Protein AF-A0A352FTB5-F1 (afdb_monomer)

Solvent-accessible surface area (backbone atoms only — not comparable to full-atom values): 7377 Å² total; per-residue (Å²): 137,82,86,76,95,73,59,54,73,41,79,50,62,45,70,33,33,62,43,56,46,93,63,40,59,24,61,83,80,60,52,62,44,50,75,54,38,61,35,70,81,23,44,47,80,43,77,34,87,93,50,75,93,43,28,28,51,45,50,38,78,69,42,44,58,47,78,57,59,36,22,26,54,38,84,95,69,41,82,46,94,20,29,91,70,63,20,41,46,78,42,48,36,68,57,55,25,64,76,70,75,45,86,81,63,52,59,46,71,78,76,75,69,81,82,77,82,90,82,88,132

Foldseek 3Di:
DDDDPQQDFAAFQAFKFKFFAPLFFCVLVDAPLQVQRSHHPQKDWDQDPVDPPTTGIGGDNLGTRQPCQQALADPPRDGHPHDPSRRIDMDGPVVVCVVVVHDHDGGHDDDPDPPDDPPDD

pLDDT: mean 80.93, std 16.15, range [36.84, 97.25]

Structure (mmCIF, N/CA/C/O backbone):
data_AF-A0A352FTB5-F1
#
_entry.id   AF-A0A352FTB5-F1
#
loop_
_atom_site.group_PDB
_atom_site.id
_atom_site.type_symbol
_atom_site.label_atom_id
_atom_site.label_alt_id
_atom_site.label_comp_id
_atom_site.label_asym_id
_atom_site.label_entity_id
_atom_site.label_seq_id
_atom_site.pdbx_PDB_ins_code
_atom_site.Cartn_x
_atom_site.Cartn_y
_atom_site.Cartn_z
_atom_site.occupancy
_atom_site.B_iso_or_equiv
_atom_site.auth_seq_id
_atom_site.auth_comp_id
_atom_site.auth_asym_id
_atom_site.auth_atom_id
_atom_site.pdbx_PDB_model_num
ATOM 1 N N . MET A 1 1 ? 10.870 -21.219 24.378 1.00 37.47 1 MET A N 1
ATOM 2 C CA . MET A 1 1 ? 10.797 -20.099 23.421 1.00 37.47 1 MET A CA 1
ATOM 3 C C . MET A 1 1 ? 9.344 -19.662 23.410 1.00 37.47 1 MET A C 1
ATOM 5 O O . MET A 1 1 ? 8.507 -20.393 22.904 1.00 37.47 1 MET A O 1
ATOM 9 N N . SER A 1 2 ? 9.024 -18.623 24.173 1.00 36.84 2 SER A N 1
ATOM 10 C CA . SER A 1 2 ? 7.653 -18.277 24.556 1.00 36.84 2 SER A CA 1
ATOM 11 C C . SER A 1 2 ? 6.951 -17.463 23.469 1.00 36.84 2 SER A C 1
ATOM 13 O O . SER A 1 2 ? 7.536 -16.504 22.989 1.00 36.84 2 SER A O 1
ATOM 15 N N . VAL A 1 3 ? 5.712 -17.867 23.159 1.00 43.94 3 VAL A N 1
ATOM 16 C CA . VAL A 1 3 ? 4.568 -17.108 22.610 1.00 43.94 3 VAL A CA 1
ATOM 17 C C . VAL A 1 3 ? 4.879 -16.047 21.552 1.00 43.94 3 VAL A C 1
ATOM 19 O O . VAL A 1 3 ? 5.383 -14.968 21.850 1.00 43.94 3 VAL A O 1
ATOM 22 N N . GLY A 1 4 ? 4.426 -16.333 20.331 1.00 39.00 4 GLY A N 1
ATOM 23 C CA . GLY A 1 4 ? 4.454 -15.412 19.205 1.00 39.00 4 GLY A CA 1
ATOM 24 C C . GLY A 1 4 ? 3.315 -15.598 18.202 1.00 39.00 4 GLY A C 1
ATOM 25 O O . GLY A 1 4 ? 3.499 -15.209 17.060 1.00 39.00 4 GLY A O 1
ATOM 26 N N . ASP A 1 5 ? 2.136 -16.094 18.597 1.00 46.44 5 ASP A N 1
ATOM 27 C CA . ASP A 1 5 ? 0.873 -15.977 17.825 1.00 46.44 5 ASP A CA 1
ATOM 28 C C . ASP A 1 5 ? 0.382 -14.503 17.710 1.00 46.44 5 ASP A C 1
ATOM 30 O O . ASP A 1 5 ? -0.809 -14.204 17.677 1.00 46.44 5 ASP A O 1
ATOM 34 N N . GLY A 1 6 ? 1.302 -13.534 17.755 1.00 49.81 6 GLY A N 1
ATOM 35 C CA . GLY A 1 6 ? 1.069 -12.135 18.119 1.00 49.81 6 GLY A CA 1
ATOM 36 C C . GLY A 1 6 ? 1.176 -11.142 16.966 1.00 49.81 6 GLY A C 1
ATOM 37 O O . GLY A 1 6 ? 1.589 -10.006 17.202 1.00 49.81 6 GLY A O 1
ATOM 38 N N . LYS A 1 7 ? 0.843 -11.533 15.732 1.00 62.50 7 LYS A N 1
ATOM 39 C CA . LYS A 1 7 ? 0.739 -10.574 14.624 1.00 62.50 7 LYS A CA 1
ATOM 40 C C . LYS A 1 7 ? -0.660 -9.947 14.646 1.00 62.50 7 LYS A C 1
ATOM 42 O O . LYS A 1 7 ? -1.667 -10.633 14.816 1.00 62.50 7 LYS A O 1
ATOM 47 N N . ALA A 1 8 ? -0.730 -8.616 14.608 1.00 72.56 8 ALA A N 1
ATOM 48 C CA . ALA A 1 8 ? -1.997 -7.907 14.747 1.00 72.56 8 ALA A CA 1
ATOM 49 C C . ALA A 1 8 ? -2.918 -8.232 13.561 1.00 72.56 8 ALA A C 1
ATOM 51 O O . ALA A 1 8 ? -2.463 -8.449 12.442 1.00 72.56 8 ALA A O 1
ATOM 52 N N . THR A 1 9 ? -4.227 -8.244 13.803 1.00 80.38 9 THR A N 1
ATOM 53 C CA . THR A 1 9 ? -5.242 -8.432 12.762 1.00 80.38 9 THR A CA 1
ATOM 54 C C . THR A 1 9 ? -6.024 -7.143 12.551 1.00 80.38 9 THR A C 1
ATOM 56 O O . THR A 1 9 ? -6.240 -6.352 13.481 1.00 80.38 9 THR A O 1
ATOM 59 N N . ARG A 1 10 ? -6.454 -6.903 11.311 1.00 84.69 10 ARG A N 1
ATOM 60 C CA . ARG A 1 10 ? -7.305 -5.758 10.978 1.00 84.69 10 ARG A CA 1
ATOM 61 C C . ARG A 1 10 ? -8.657 -5.932 11.663 1.00 84.69 10 ARG A C 1
ATOM 63 O O . ARG A 1 10 ? -9.365 -6.886 11.403 1.00 84.69 10 ARG A O 1
ATOM 70 N N . LYS A 1 11 ? -9.021 -5.010 12.557 1.00 84.69 11 LYS A N 1
ATOM 71 C CA . LYS A 1 11 ? -10.295 -5.068 13.307 1.00 84.69 11 LYS A CA 1
ATOM 72 C C . LYS A 1 11 ? -11.422 -4.261 12.663 1.00 84.69 11 LYS A C 1
ATOM 74 O O . LYS A 1 11 ? -12.583 -4.494 12.970 1.00 84.69 11 LYS A O 1
ATOM 79 N N . LYS A 1 12 ? -11.069 -3.266 11.848 1.00 88.12 12 LYS A N 1
ATOM 80 C CA . LYS A 1 12 ? -11.990 -2.342 11.179 1.00 88.12 12 LYS A CA 1
ATOM 81 C C . LYS A 1 12 ? -11.359 -1.803 9.899 1.00 88.12 12 LYS A C 1
ATOM 83 O O . LYS A 1 12 ? -10.129 -1.824 9.783 1.00 88.12 12 LYS A O 1
ATOM 88 N N . ARG A 1 13 ? -12.173 -1.224 9.015 1.00 89.44 13 ARG A N 1
ATOM 89 C CA . ARG A 1 13 ? -11.688 -0.453 7.865 1.00 89.44 13 ARG A CA 1
ATOM 90 C C . ARG A 1 13 ? -10.801 0.715 8.324 1.00 89.44 13 ARG A C 1
ATOM 92 O O . ARG A 1 13 ? -11.244 1.528 9.146 1.00 89.44 13 ARG A O 1
ATOM 99 N N . PRO A 1 14 ? -9.536 0.794 7.866 1.00 93.00 14 PRO A N 1
ATOM 100 C CA . PRO A 1 14 ? -8.681 1.937 8.153 1.00 93.00 14 PRO A CA 1
ATOM 101 C C . PRO A 1 14 ? -9.156 3.163 7.361 1.00 93.00 14 PRO A C 1
ATOM 103 O O . PRO A 1 14 ? -9.953 3.051 6.437 1.00 93.00 14 PRO A O 1
ATOM 106 N N . ARG A 1 15 ? -8.687 4.352 7.754 1.00 94.31 15 ARG A N 1
ATOM 107 C CA . ARG A 1 15 ? -8.927 5.594 6.993 1.00 94.31 15 ARG A CA 1
ATOM 108 C C . ARG A 1 15 ? -7.871 5.835 5.918 1.00 94.31 15 ARG A C 1
ATOM 110 O O . ARG A 1 15 ? -8.131 6.565 4.972 1.00 94.31 15 ARG A O 1
ATOM 117 N N . ILE A 1 16 ? -6.686 5.261 6.115 1.00 95.69 16 ILE A N 1
ATOM 118 C CA . ILE A 1 16 ? -5.535 5.381 5.228 1.00 95.69 16 ILE A CA 1
ATOM 119 C C . ILE A 1 16 ? -4.958 3.994 4.950 1.00 95.69 16 ILE A C 1
ATOM 121 O O . ILE A 1 16 ? -4.943 3.136 5.837 1.00 95.69 16 ILE A O 1
ATOM 125 N N . LEU A 1 17 ? -4.466 3.789 3.735 1.00 95.44 17 LEU A N 1
ATOM 126 C CA . LEU A 1 17 ? -3.810 2.569 3.281 1.00 95.44 17 LEU A CA 1
ATOM 127 C C . LEU A 1 17 ? -2.398 2.879 2.817 1.00 95.44 17 LEU A C 1
ATOM 129 O O . LEU A 1 17 ? -2.148 3.940 2.255 1.00 95.44 17 LEU A O 1
ATOM 133 N N . ALA A 1 18 ? -1.497 1.932 3.059 1.00 95.38 18 ALA A N 1
ATOM 134 C CA . ALA A 1 18 ? -0.190 1.950 2.429 1.00 95.38 18 ALA A CA 1
ATOM 135 C C . ALA A 1 18 ? -0.332 1.429 0.995 1.00 95.38 18 ALA A C 1
ATOM 137 O O . ALA A 1 18 ? -0.940 0.378 0.791 1.00 95.38 18 ALA A O 1
ATOM 138 N N . ILE A 1 19 ? 0.237 2.148 0.036 1.00 95.19 19 ILE A N 1
ATOM 139 C CA . ILE A 1 19 ? 0.408 1.708 -1.346 1.00 95.19 19 ILE A CA 1
ATOM 140 C C . ILE A 1 19 ? 1.889 1.687 -1.684 1.00 95.19 19 ILE A C 1
ATOM 142 O O . ILE A 1 19 ? 2.666 2.491 -1.166 1.00 95.19 19 ILE A O 1
ATOM 146 N N . THR A 1 20 ? 2.270 0.777 -2.567 1.00 94.19 20 THR A N 1
ATOM 147 C CA . THR A 1 20 ? 3.605 0.786 -3.152 1.00 94.19 20 THR A CA 1
ATOM 148 C C . THR A 1 20 ? 3.580 1.555 -4.464 1.00 94.19 20 THR A C 1
ATOM 150 O O . THR A 1 20 ? 2.694 1.337 -5.287 1.00 94.19 20 THR A O 1
ATOM 153 N N . THR A 1 21 ? 4.559 2.432 -4.661 1.00 92.62 21 THR A N 1
ATOM 154 C CA . THR A 1 21 ? 4.739 3.194 -5.898 1.00 92.62 21 THR A CA 1
ATOM 155 C C . THR A 1 21 ? 5.718 2.502 -6.848 1.00 92.62 21 THR A C 1
ATOM 157 O O . THR A 1 21 ? 6.429 1.562 -6.478 1.00 92.62 21 THR A O 1
ATOM 160 N N . ASP A 1 22 ? 5.823 3.027 -8.068 1.00 88.56 22 ASP A N 1
ATOM 161 C CA . ASP A 1 22 ? 6.751 2.537 -9.097 1.00 88.56 22 ASP A CA 1
ATOM 162 C C . ASP A 1 22 ? 8.235 2.692 -8.712 1.00 88.56 22 ASP A C 1
ATOM 164 O O . ASP A 1 22 ? 9.118 2.133 -9.356 1.00 88.56 22 ASP A O 1
ATOM 168 N N . CYS A 1 23 ? 8.536 3.417 -7.629 1.00 89.12 23 CYS A N 1
ATOM 169 C CA . CYS A 1 23 ? 9.889 3.543 -7.088 1.00 89.12 23 CYS A CA 1
ATOM 170 C C . CYS A 1 23 ? 10.363 2.279 -6.345 1.00 89.12 23 CYS A C 1
ATOM 172 O O . CYS A 1 23 ? 11.515 2.213 -5.907 1.00 89.12 23 CYS A O 1
ATOM 174 N N . CYS A 1 24 ? 9.494 1.286 -6.132 1.00 90.81 24 CYS A N 1
ATOM 175 C CA . CYS A 1 24 ? 9.845 0.094 -5.373 1.00 90.81 24 CYS A CA 1
ATOM 176 C C . CYS A 1 24 ? 10.684 -0.880 -6.199 1.00 90.81 24 CYS A C 1
ATOM 178 O O . CYS A 1 24 ? 10.231 -1.441 -7.188 1.00 90.81 24 CYS A O 1
ATOM 180 N N . THR A 1 25 ? 11.890 -1.157 -5.711 1.00 88.06 25 THR A N 1
ATOM 181 C CA . THR A 1 25 ? 12.843 -2.094 -6.327 1.00 88.06 25 THR A CA 1
ATOM 182 C C . THR A 1 25 ? 12.900 -3.447 -5.609 1.00 88.06 25 THR A C 1
ATOM 184 O O . THR A 1 25 ? 13.858 -4.208 -5.758 1.00 88.06 25 THR A O 1
ATO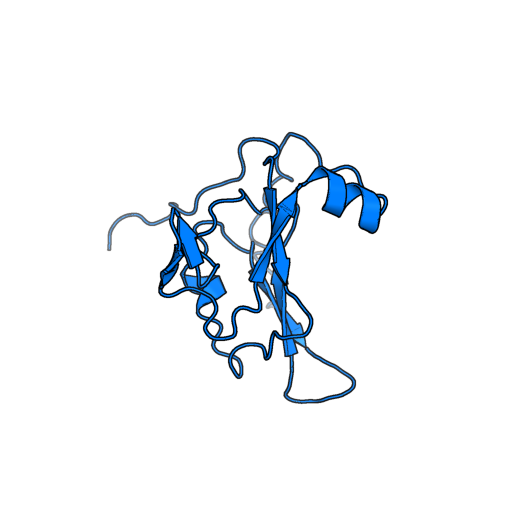M 187 N N . GLY A 1 26 ? 11.927 -3.723 -4.731 1.00 87.44 26 GLY A N 1
ATOM 188 C CA . GLY A 1 26 ? 11.846 -4.983 -3.987 1.00 87.44 26 GLY A CA 1
ATOM 189 C C . GLY A 1 26 ? 13.006 -5.233 -3.016 1.00 87.44 26 GLY A C 1
ATOM 190 O O . GLY A 1 26 ? 13.206 -6.372 -2.602 1.00 87.44 26 GLY A O 1
ATOM 191 N N . CYS A 1 27 ? 13.799 -4.203 -2.680 1.00 84.31 27 CYS A N 1
ATOM 192 C CA . CYS A 1 27 ? 14.996 -4.297 -1.831 1.00 84.31 27 CYS A CA 1
ATOM 193 C C . CYS A 1 27 ? 15.929 -5.465 -2.217 1.00 84.31 27 CYS A C 1
ATOM 195 O O . CYS A 1 27 ? 16.479 -6.135 -1.343 1.00 84.31 27 CYS A O 1
ATOM 197 N N . ALA A 1 28 ? 16.069 -5.737 -3.522 1.00 73.75 28 ALA A N 1
ATOM 198 C CA . ALA A 1 28 ? 16.855 -6.855 -4.055 1.00 73.75 28 ALA A CA 1
ATOM 199 C C . ALA A 1 28 ? 16.469 -8.240 -3.481 1.00 73.75 28 ALA A C 1
ATOM 201 O O . ALA A 1 28 ? 17.320 -9.114 -3.329 1.00 73.75 28 ALA A O 1
ATOM 202 N N . GLY A 1 29 ? 15.191 -8.439 -3.141 1.00 73.69 29 GLY A N 1
ATOM 203 C CA . GLY A 1 29 ? 14.676 -9.703 -2.607 1.00 73.69 29 GLY A CA 1
ATOM 204 C C . GLY A 1 29 ? 14.772 -9.849 -1.085 1.00 73.69 29 GLY A C 1
ATOM 205 O O . GLY A 1 29 ? 14.382 -10.888 -0.563 1.00 73.69 29 GLY A O 1
ATOM 206 N N . SER A 1 30 ? 15.232 -8.820 -0.359 1.00 79.31 30 SER A N 1
ATOM 207 C CA . SER A 1 30 ? 15.221 -8.783 1.114 1.00 79.31 30 SER A CA 1
ATOM 208 C C . SER A 1 30 ? 14.402 -7.589 1.632 1.00 79.31 30 SER A C 1
ATOM 210 O O . SER A 1 30 ? 14.950 -6.551 2.023 1.00 79.31 30 SER A O 1
ATOM 212 N N . PRO A 1 31 ? 13.062 -7.663 1.564 1.00 84.31 31 PRO A N 1
ATOM 213 C CA . PRO A 1 31 ? 12.197 -6.535 1.885 1.00 84.31 31 PRO A CA 1
ATOM 214 C C . PRO A 1 31 ? 12.028 -6.318 3.392 1.00 84.31 31 PRO A C 1
ATOM 216 O O . PRO A 1 31 ? 11.221 -6.968 4.051 1.00 84.31 31 PRO A O 1
ATOM 219 N N . ALA A 1 32 ? 12.712 -5.304 3.924 1.00 84.31 32 ALA A N 1
ATOM 220 C CA . ALA A 1 32 ? 12.584 -4.890 5.325 1.00 84.31 32 ALA A CA 1
ATOM 221 C C . ALA A 1 32 ? 11.141 -4.514 5.727 1.00 84.31 32 ALA A C 1
ATOM 223 O O . ALA A 1 32 ? 10.726 -4.714 6.865 1.00 84.31 32 ALA A O 1
ATOM 224 N N . CYS A 1 33 ? 10.341 -4.006 4.785 1.00 88.56 33 CYS A N 1
ATOM 225 C CA . CYS A 1 33 ? 8.950 -3.639 5.035 1.00 88.56 33 CYS A CA 1
ATOM 226 C C . CYS A 1 33 ? 8.060 -4.836 5.421 1.00 88.56 33 CYS A C 1
ATOM 228 O O . CYS A 1 33 ? 7.137 -4.645 6.213 1.00 88.56 33 CYS A O 1
ATOM 230 N N . ILE A 1 34 ? 8.357 -6.055 4.94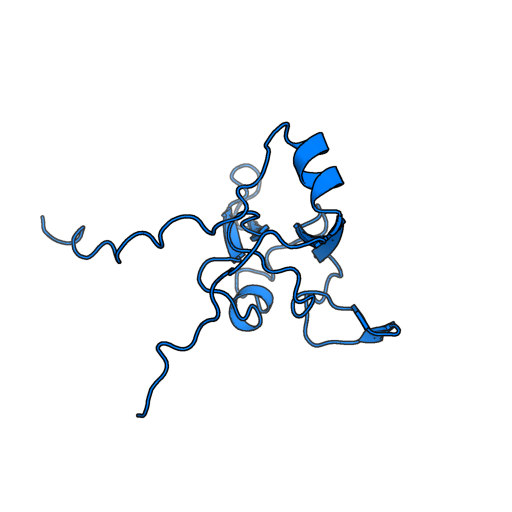5 1.00 89.75 34 ILE A N 1
ATOM 231 C CA . ILE A 1 34 ? 7.628 -7.274 5.341 1.00 89.75 34 ILE A CA 1
ATOM 232 C C . ILE A 1 34 ? 7.864 -7.581 6.826 1.00 89.75 34 ILE A C 1
ATOM 234 O O . ILE A 1 34 ? 6.911 -7.863 7.557 1.00 89.75 34 ILE A O 1
ATOM 238 N N . GLU A 1 35 ? 9.112 -7.447 7.277 1.00 85.31 35 GLU A N 1
ATOM 239 C CA . GLU A 1 35 ? 9.521 -7.700 8.664 1.00 85.31 35 GLU A CA 1
ATOM 240 C C . GLU A 1 35 ? 8.971 -6.642 9.629 1.00 85.31 35 GLU A C 1
ATOM 242 O O . GLU A 1 35 ? 8.531 -6.957 10.735 1.00 85.31 35 GLU A O 1
ATOM 247 N N . TYR A 1 36 ? 8.940 -5.376 9.205 1.00 84.75 36 TYR A N 1
ATOM 248 C CA . TYR A 1 36 ? 8.422 -4.286 10.035 1.00 84.75 36 TYR A CA 1
ATOM 249 C C . TYR A 1 36 ? 6.898 -4.190 10.059 1.00 84.75 36 TYR A C 1
ATOM 251 O O . TYR A 1 36 ? 6.338 -3.539 10.952 1.00 84.75 36 TYR A O 1
ATOM 259 N N . CYS A 1 37 ? 6.205 -4.814 9.104 1.00 89.94 37 CYS A N 1
ATOM 260 C CA . CYS A 1 37 ? 4.753 -4.793 9.084 1.00 89.94 37 CYS A CA 1
ATOM 261 C C . CYS A 1 37 ? 4.194 -5.618 10.259 1.00 89.94 37 CYS A C 1
ATOM 263 O O . CYS A 1 37 ? 4.400 -6.833 10.322 1.00 89.94 37 CYS A O 1
ATOM 265 N N . PRO A 1 38 ? 3.419 -5.007 11.177 1.00 90.00 38 PRO A N 1
ATOM 266 C CA . PRO A 1 38 ? 2.865 -5.709 12.333 1.00 90.00 38 PRO A CA 1
ATOM 267 C C . PRO A 1 38 ? 1.707 -6.652 11.971 1.00 90.00 38 PRO A C 1
ATOM 269 O O . PRO A 1 38 ? 1.138 -7.260 12.876 1.00 90.00 38 PRO A O 1
ATOM 272 N N . ILE A 1 39 ? 1.334 -6.741 10.687 1.00 90.50 39 ILE A N 1
ATOM 273 C CA . ILE A 1 39 ? 0.265 -7.592 10.154 1.00 90.50 39 ILE A CA 1
ATOM 274 C C . ILE A 1 39 ? 0.879 -8.721 9.325 1.00 90.50 39 ILE A C 1
ATOM 276 O O . ILE A 1 39 ? 1.813 -8.515 8.546 1.00 90.50 39 ILE A O 1
ATOM 280 N N . GLU A 1 40 ? 0.378 -9.937 9.502 1.00 88.50 40 GLU A N 1
ATOM 281 C CA . GLU A 1 40 ? 0.815 -11.099 8.729 1.00 88.50 40 GLU A CA 1
ATOM 282 C C . GLU A 1 40 ? 0.347 -11.020 7.288 1.00 88.50 40 GLU A C 1
ATOM 284 O O . GLU A 1 40 ? -0.751 -10.535 7.043 1.00 88.50 40 GLU A O 1
ATOM 289 N N . ALA A 1 41 ? 1.194 -11.445 6.348 1.00 88.31 41 ALA A N 1
ATOM 290 C CA . ALA A 1 41 ? 0.907 -11.469 4.910 1.00 88.31 41 ALA A CA 1
ATOM 291 C C . ALA A 1 41 ? 0.431 -10.137 4.283 1.00 88.31 41 ALA A C 1
ATOM 293 O O . ALA A 1 41 ? 0.117 -10.090 3.102 1.00 88.31 41 ALA A O 1
ATOM 294 N N . CYS A 1 42 ? 0.426 -9.029 5.031 1.00 91.69 42 CYS A N 1
ATOM 295 C CA . CYS A 1 42 ? -0.003 -7.722 4.534 1.00 91.69 42 CYS A CA 1
ATOM 296 C C . CYS A 1 42 ? 0.919 -7.171 3.442 1.00 91.69 42 CYS A C 1
ATOM 298 O O . CYS A 1 42 ? 0.526 -6.263 2.719 1.00 91.69 42 CYS A O 1
ATOM 300 N N . MET A 1 43 ? 2.145 -7.675 3.340 1.00 91.06 43 MET A N 1
ATOM 301 C CA . MET A 1 43 ? 3.091 -7.304 2.301 1.00 91.06 43 MET A CA 1
ATOM 302 C C . MET A 1 43 ? 3.687 -8.561 1.695 1.00 91.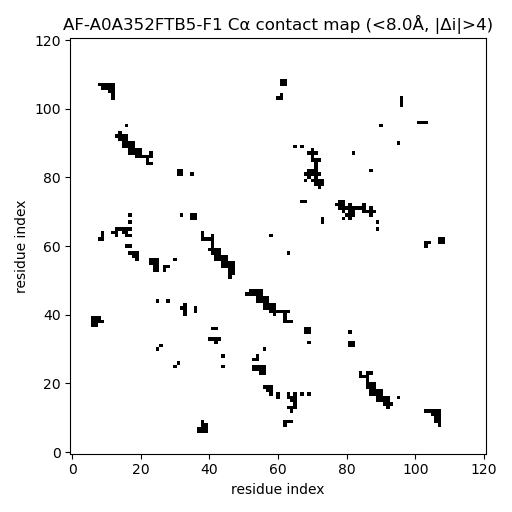06 43 MET A C 1
ATOM 304 O O . MET A 1 43 ? 4.057 -9.480 2.428 1.00 91.06 43 MET A O 1
ATOM 308 N N . PHE A 1 44 ? 3.790 -8.585 0.373 1.00 91.31 44 PHE A N 1
ATOM 309 C CA . PHE A 1 44 ? 4.281 -9.737 -0.371 1.00 91.31 44 PHE A CA 1
ATOM 310 C C . PHE A 1 44 ? 5.090 -9.283 -1.583 1.00 91.31 44 PHE A C 1
ATOM 312 O O . PHE A 1 44 ? 4.895 -8.190 -2.111 1.00 91.31 44 PHE A O 1
ATOM 319 N N . TRP A 1 45 ? 6.047 -10.110 -1.992 1.00 90.81 45 TRP A N 1
ATOM 320 C CA . TRP A 1 45 ? 6.866 -9.840 -3.166 1.00 90.81 45 TRP A CA 1
ATOM 321 C C . TRP A 1 45 ? 6.145 -10.298 -4.431 1.00 90.81 45 TRP A C 1
ATOM 323 O O . TRP A 1 45 ? 5.613 -11.407 -4.476 1.00 90.81 45 TRP A O 1
ATOM 333 N N . VAL A 1 46 ? 6.161 -9.445 -5.450 1.00 91.00 46 VAL A N 1
ATOM 334 C CA . VAL A 1 46 ? 5.598 -9.707 -6.771 1.00 91.00 46 VAL A CA 1
ATOM 335 C C . VAL A 1 46 ? 6.726 -9.621 -7.803 1.00 91.00 46 VAL A C 1
ATOM 337 O O . VAL A 1 46 ? 7.351 -8.558 -7.913 1.00 91.00 46 VAL A O 1
ATOM 340 N N . PRO A 1 47 ? 7.016 -10.716 -8.536 1.00 89.00 47 PRO A N 1
ATOM 341 C CA . PRO A 1 47 ? 8.008 -10.708 -9.607 1.00 89.00 47 PRO A CA 1
ATOM 342 C C . PRO A 1 47 ? 7.606 -9.744 -10.722 1.00 89.00 47 PRO A C 1
ATOM 344 O O . PRO A 1 47 ? 6.427 -9.634 -11.058 1.00 89.00 47 PRO A O 1
ATOM 347 N N . ASP A 1 48 ? 8.595 -9.086 -11.320 1.00 87.62 48 ASP A N 1
ATOM 348 C CA . ASP A 1 48 ? 8.436 -8.446 -12.624 1.00 87.62 48 ASP A CA 1
ATOM 349 C C . ASP A 1 48 ? 8.814 -9.474 -13.703 1.00 87.62 48 ASP A C 1
ATOM 351 O O . ASP A 1 48 ? 9.988 -9.819 -13.868 1.00 87.62 48 ASP A O 1
ATOM 355 N N . GLU A 1 49 ? 7.806 -10.021 -14.389 1.00 88.44 49 GLU A N 1
ATOM 356 C CA . GLU A 1 49 ? 8.001 -11.050 -15.419 1.00 88.44 49 GLU A CA 1
ATOM 357 C C . GLU A 1 49 ? 8.708 -10.506 -16.669 1.00 88.44 49 GLU A C 1
ATOM 359 O O . GLU A 1 49 ? 9.417 -11.256 -17.344 1.00 88.44 49 GLU A O 1
ATOM 364 N N . ASP A 1 50 ? 8.565 -9.209 -16.952 1.00 88.00 50 ASP A N 1
ATOM 365 C CA . ASP A 1 50 ? 9.200 -8.552 -18.096 1.00 88.00 50 ASP A CA 1
ATOM 366 C C . ASP A 1 50 ? 10.678 -8.227 -17.810 1.00 88.00 50 ASP A C 1
ATOM 368 O O . ASP A 1 50 ? 11.502 -8.185 -18.732 1.00 88.00 50 ASP A O 1
ATOM 372 N N . HIS A 1 51 ? 11.042 -8.050 -16.533 1.00 84.25 51 HIS A N 1
ATOM 373 C CA . H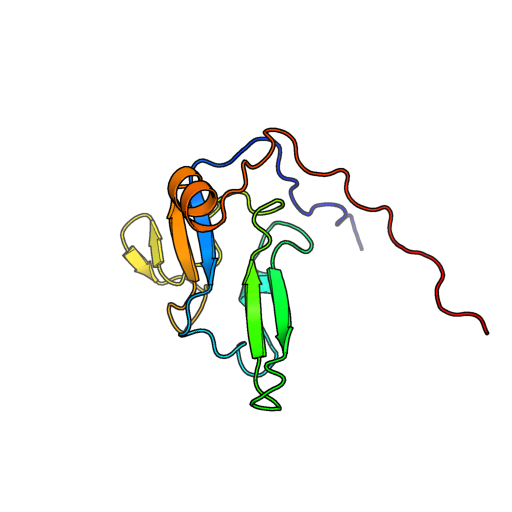IS A 1 51 ? 12.389 -7.654 -16.106 1.00 84.25 51 HIS A CA 1
ATOM 374 C C . HIS A 1 51 ? 12.967 -8.529 -14.972 1.00 84.25 51 HIS A C 1
ATOM 376 O O . HIS A 1 51 ? 13.248 -8.037 -13.878 1.00 84.25 51 HIS A O 1
ATOM 382 N N . PRO A 1 52 ? 13.253 -9.821 -15.196 1.00 83.00 52 PRO A N 1
ATOM 383 C CA . PRO A 1 52 ? 13.923 -10.650 -14.195 1.00 83.00 52 PRO A CA 1
ATOM 384 C C . PRO A 1 52 ? 15.380 -10.190 -13.947 1.00 83.00 52 PRO A C 1
ATOM 386 O O . PRO A 1 52 ? 16.073 -9.802 -14.892 1.00 83.00 52 PRO A O 1
ATOM 389 N N . PRO A 1 53 ? 15.905 -10.260 -12.704 1.00 81.06 53 PRO A N 1
ATOM 390 C CA . PRO A 1 53 ? 15.311 -10.832 -11.490 1.00 81.06 53 PRO A CA 1
ATOM 391 C C . PRO A 1 53 ? 14.570 -9.795 -10.620 1.0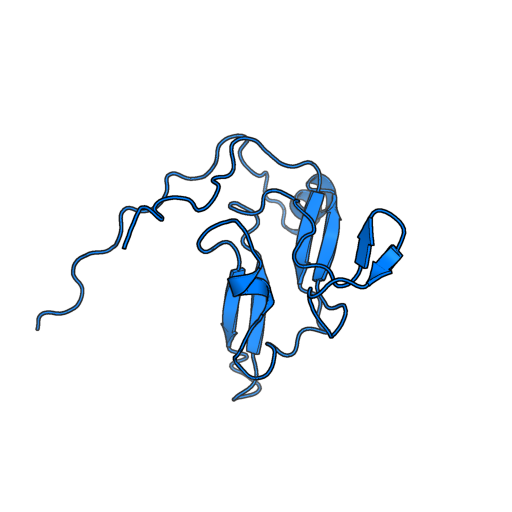0 81.06 53 PRO A C 1
ATOM 393 O O . PRO A 1 53 ? 14.464 -9.976 -9.405 1.00 81.06 53 PRO A O 1
ATOM 396 N N . PHE A 1 54 ? 14.141 -8.670 -11.198 1.00 83.88 54 PHE A N 1
ATOM 397 C CA . PHE A 1 54 ? 13.499 -7.602 -10.445 1.00 83.88 54 PHE A CA 1
ATOM 398 C C . PHE A 1 54 ? 12.077 -7.983 -10.020 1.00 83.88 54 PHE A C 1
ATOM 400 O O . PHE A 1 54 ? 11.455 -8.926 -10.507 1.00 83.88 54 PHE A O 1
ATOM 407 N N . GLY A 1 55 ? 11.583 -7.248 -9.036 1.00 88.88 55 GLY A N 1
ATOM 408 C CA . GLY A 1 55 ? 10.235 -7.370 -8.517 1.00 88.88 55 GLY A CA 1
ATOM 409 C C . GLY A 1 55 ? 9.973 -6.243 -7.536 1.00 88.88 55 GLY A C 1
ATOM 410 O O . GLY A 1 55 ? 10.883 -5.492 -7.165 1.00 88.88 55 GLY A O 1
ATOM 411 N N . ARG A 1 56 ? 8.728 -6.132 -7.096 1.00 91.62 56 ARG A N 1
ATOM 412 C CA . ARG A 1 56 ? 8.281 -5.083 -6.179 1.00 91.62 56 ARG A CA 1
ATOM 413 C C . ARG A 1 56 ? 7.545 -5.690 -5.001 1.00 91.62 56 ARG A C 1
ATOM 415 O O . ARG A 1 56 ? 7.114 -6.836 -5.048 1.00 91.62 56 ARG A O 1
ATOM 422 N N . ILE A 1 57 ? 7.428 -4.927 -3.925 1.00 93.56 57 ILE A N 1
ATOM 423 C CA . ILE A 1 57 ? 6.582 -5.324 -2.801 1.00 93.56 57 ILE A CA 1
ATOM 424 C C . ILE A 1 57 ? 5.200 -4.752 -3.024 1.00 93.56 57 ILE A C 1
ATOM 426 O O . ILE A 1 57 ? 5.072 -3.559 -3.247 1.00 93.56 57 ILE A O 1
ATOM 430 N N . GLU A 1 58 ? 4.167 -5.564 -2.920 1.00 93.38 58 GLU A N 1
ATOM 431 C CA . GLU A 1 58 ? 2.794 -5.082 -2.898 1.00 93.38 58 GLU A CA 1
ATOM 432 C C . GLU A 1 58 ? 2.235 -5.120 -1.481 1.00 93.38 58 GLU A C 1
ATOM 434 O O . GLU A 1 58 ? 2.673 -5.903 -0.633 1.00 93.38 58 GLU A O 1
ATOM 439 N N . VAL A 1 59 ? 1.286 -4.222 -1.221 1.00 94.31 59 VAL A N 1
ATOM 440 C CA . VAL A 1 59 ? 0.554 -4.151 0.040 1.00 94.31 59 VAL A CA 1
ATOM 441 C C . VAL A 1 59 ? -0.837 -4.713 -0.188 1.00 94.31 59 VAL A C 1
ATOM 443 O O . VAL A 1 59 ? -1.558 -4.234 -1.058 1.00 94.31 59 VAL A O 1
ATOM 446 N N . ASP A 1 60 ? -1.238 -5.676 0.635 1.00 93.81 60 ASP A N 1
ATOM 447 C CA . ASP A 1 60 ? -2.606 -6.169 0.654 1.00 93.81 60 ASP A CA 1
ATOM 448 C C . ASP A 1 60 ? -3.543 -5.113 1.291 1.00 93.81 60 ASP A C 1
ATOM 450 O O . ASP A 1 60 ? -3.447 -4.831 2.499 1.00 93.81 60 ASP A O 1
ATOM 454 N N . PRO A 1 61 ? -4.481 -4.532 0.519 1.00 93.12 61 PRO A N 1
ATOM 455 C CA . PRO A 1 61 ? -5.416 -3.515 1.002 1.00 93.12 61 PRO A CA 1
ATOM 456 C C . PRO A 1 61 ? -6.444 -4.069 2.005 1.00 93.12 61 PRO A C 1
ATOM 458 O O . PRO A 1 61 ? -6.989 -3.314 2.818 1.00 93.12 61 PRO A O 1
ATOM 461 N N . TYR A 1 62 ? -6.704 -5.380 1.991 1.00 91.12 62 TYR A N 1
ATOM 462 C CA . TYR A 1 62 ? -7.635 -6.050 2.900 1.00 91.12 62 TYR A CA 1
ATOM 463 C C . TYR A 1 62 ? -7.025 -6.337 4.268 1.00 91.12 62 TYR A C 1
ATOM 465 O O . TYR A 1 62 ? -7.769 -6.495 5.239 1.00 91.12 62 TYR A O 1
ATOM 473 N N . LEU A 1 63 ? -5.697 -6.395 4.363 1.00 91.69 63 LEU A N 1
ATOM 474 C CA . LEU A 1 63 ? -4.980 -6.669 5.610 1.00 91.69 63 LEU A CA 1
ATOM 475 C C . LEU A 1 63 ? -4.376 -5.407 6.226 1.00 91.69 63 LEU A C 1
ATOM 477 O O . LEU A 1 63 ? -4.260 -5.316 7.451 1.00 91.69 63 LEU A O 1
ATOM 481 N N . CYS A 1 64 ? -4.033 -4.413 5.408 1.00 93.50 64 CYS A N 1
ATOM 482 C CA . CYS A 1 64 ? -3.425 -3.183 5.890 1.00 93.50 64 CYS A CA 1
ATOM 483 C C . CYS A 1 64 ? -4.302 -2.474 6.938 1.00 93.50 64 CYS A C 1
ATOM 485 O O . CYS A 1 64 ? -5.515 -2.311 6.791 1.00 93.50 64 CYS A O 1
ATOM 487 N N . ILE A 1 65 ? -3.658 -2.036 8.024 1.00 93.38 65 ILE A N 1
ATOM 488 C CA . ILE A 1 65 ? -4.303 -1.321 9.139 1.00 93.38 65 ILE A CA 1
ATOM 489 C C . ILE A 1 65 ? -3.978 0.176 9.172 1.00 93.38 65 ILE A C 1
ATOM 491 O O . ILE A 1 65 ? -4.416 0.873 10.085 1.00 93.38 65 ILE A O 1
ATOM 495 N N . 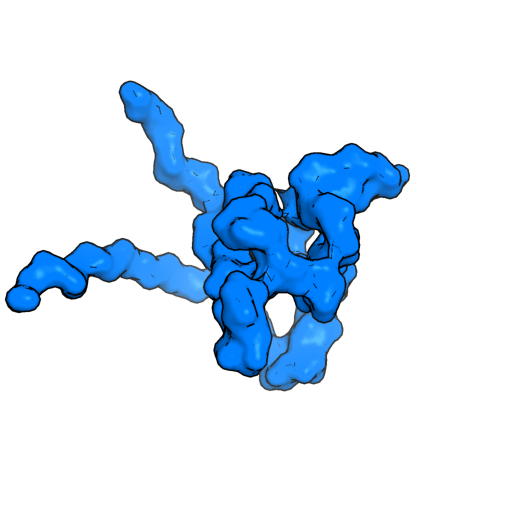GLY A 1 66 ? -3.178 0.669 8.223 1.00 92.62 66 GLY A N 1
ATOM 496 C CA . GLY A 1 66 ? -2.784 2.077 8.168 1.00 92.62 66 GLY A CA 1
ATOM 497 C C . GLY A 1 66 ? -1.826 2.511 9.284 1.00 92.62 66 GLY A C 1
ATOM 498 O O . GLY A 1 66 ? -1.886 3.651 9.725 1.00 92.62 66 GLY A O 1
ATOM 499 N N . CYS A 1 67 ? -0.961 1.613 9.778 1.00 91.44 67 CYS A N 1
ATOM 500 C CA . CYS A 1 67 ? -0.067 1.902 10.911 1.00 91.44 67 CYS A CA 1
ATOM 501 C C . CYS A 1 67 ? 1.155 2.773 10.579 1.00 91.44 67 CYS A C 1
ATOM 503 O O . CYS A 1 67 ? 1.855 3.177 11.503 1.00 91.44 67 CYS A O 1
ATOM 505 N N . GLN A 1 68 ? 1.438 3.010 9.292 1.00 90.19 68 GLN A N 1
ATOM 506 C CA . GLN A 1 68 ? 2.548 3.844 8.801 1.00 90.19 68 GLN A CA 1
ATOM 507 C C . GLN A 1 68 ? 3.955 3.401 9.252 1.00 90.19 68 GLN A C 1
ATOM 509 O O . GLN A 1 68 ? 4.917 4.133 9.092 1.00 90.19 68 GLN A O 1
ATOM 514 N N . LYS A 1 69 ? 4.127 2.189 9.795 1.00 88.19 69 LYS A N 1
ATOM 515 C CA . LYS A 1 69 ? 5.456 1.682 10.190 1.00 88.19 69 LYS A CA 1
ATOM 516 C C . LYS A 1 69 ? 6.353 1.343 9.000 1.00 88.19 69 LYS A C 1
ATOM 518 O O . LYS A 1 69 ? 7.562 1.250 9.153 1.00 88.19 69 LYS A O 1
ATOM 523 N N . CYS A 1 70 ? 5.754 1.117 7.836 1.00 90.12 70 CYS A N 1
ATOM 524 C CA . CYS A 1 70 ? 6.456 0.755 6.612 1.00 90.12 70 CYS A CA 1
ATOM 525 C C . CYS A 1 70 ? 6.964 1.966 5.812 1.00 90.12 70 CYS A C 1
ATOM 527 O O . CYS A 1 70 ? 7.751 1.782 4.882 1.00 90.12 70 CYS A O 1
ATOM 529 N N . THR A 1 71 ? 6.563 3.191 6.163 1.00 89.12 71 THR A N 1
ATOM 530 C CA . THR A 1 71 ? 7.040 4.412 5.505 1.00 89.12 71 THR A CA 1
ATOM 531 C C . THR A 1 71 ? 8.390 4.845 6.078 1.00 89.12 71 THR A C 1
ATOM 533 O O . THR A 1 71 ? 8.660 4.687 7.266 1.00 89.12 71 THR A O 1
ATOM 536 N N . SER A 1 72 ? 9.249 5.412 5.232 1.00 80.00 72 SER A N 1
ATOM 537 C CA . SER A 1 72 ? 10.512 6.072 5.625 1.00 80.00 72 SER A CA 1
ATOM 538 C C . SER A 1 72 ? 10.289 7.307 6.497 1.00 80.00 72 SER A C 1
ATOM 540 O O . SER A 1 72 ? 11.183 7.721 7.227 1.00 80.00 72 SER A O 1
ATOM 542 N N . LYS A 1 73 ? 9.103 7.915 6.405 1.00 75.38 73 LYS A N 1
ATOM 543 C CA . LYS A 1 73 ? 8.705 9.113 7.142 1.00 75.38 73 LYS A CA 1
ATOM 544 C C . LYS A 1 73 ? 7.744 8.717 8.253 1.00 75.38 73 LYS A C 1
ATOM 546 O O . LYS A 1 73 ? 6.670 8.179 7.987 1.00 75.38 73 LYS A O 1
ATOM 551 N N . GLY A 1 74 ? 8.142 8.975 9.488 1.00 63.12 74 GLY A N 1
ATOM 552 C CA . GLY A 1 74 ? 7.302 8.875 10.667 1.00 63.12 74 GLY A CA 1
ATOM 553 C C . GLY A 1 74 ? 6.414 10.103 10.857 1.00 63.12 74 GLY A C 1
ATOM 554 O O . GLY A 1 74 ? 6.502 11.069 10.089 1.00 63.12 74 GLY A O 1
ATOM 555 N N . PRO A 1 75 ? 5.562 10.089 11.896 1.00 62.50 75 PRO A N 1
ATOM 556 C CA . PRO A 1 75 ? 4.848 11.287 12.319 1.00 62.50 75 PRO A CA 1
ATOM 557 C C . PRO A 1 75 ? 5.848 12.434 12.536 1.00 62.50 75 PRO A C 1
ATOM 559 O O . PRO A 1 75 ? 6.967 12.215 12.999 1.00 62.50 75 PRO A O 1
ATOM 562 N N . ASP A 1 76 ? 5.460 13.639 12.119 1.00 68.44 76 ASP A N 1
ATOM 563 C CA . ASP A 1 76 ? 6.273 14.862 12.209 1.00 68.44 76 ASP A CA 1
ATOM 564 C C . ASP A 1 76 ? 7.566 14.872 11.363 1.00 68.44 76 ASP A C 1
ATOM 566 O O . ASP A 1 76 ? 8.443 15.710 11.566 1.00 68.44 76 ASP A O 1
ATOM 570 N N . GLY A 1 77 ? 7.686 13.976 10.375 1.00 64.81 77 GLY A N 1
ATOM 571 C CA . GLY A 1 77 ? 8.793 13.983 9.410 1.00 64.81 77 GLY A CA 1
ATOM 572 C C . GLY A 1 77 ? 10.090 13.344 9.913 1.00 64.81 77 GLY A C 1
ATOM 573 O O . GLY A 1 77 ? 11.137 13.522 9.289 1.00 64.81 77 GLY A O 1
ATOM 574 N N . ALA A 1 78 ? 10.042 12.591 11.016 1.00 64.56 78 ALA A N 1
ATOM 575 C CA . ALA A 1 78 ? 11.176 11.793 11.476 1.00 64.56 78 ALA A CA 1
ATOM 576 C C . ALA A 1 78 ? 11.523 10.691 10.458 1.00 64.56 78 ALA A C 1
ATOM 578 O O . ALA A 1 78 ? 10.627 10.061 9.905 1.00 64.56 78 ALA A O 1
ATOM 579 N N . PHE A 1 79 ? 12.810 10.430 10.222 1.00 62.62 79 PHE A N 1
ATOM 580 C CA . PHE A 1 79 ? 13.234 9.311 9.376 1.00 62.62 79 PHE A CA 1
ATOM 581 C C . PHE A 1 79 ? 13.138 8.000 10.174 1.00 62.62 79 PHE A C 1
ATOM 583 O O . PHE A 1 79 ? 13.645 7.926 11.294 1.00 62.62 79 PHE A O 1
ATOM 590 N N . LEU A 1 80 ? 12.459 6.996 9.624 1.00 66.00 80 LEU A N 1
ATOM 591 C CA . LEU A 1 80 ? 12.239 5.676 10.223 1.00 66.00 80 LEU A CA 1
ATOM 592 C C . LEU A 1 80 ? 13.013 4.595 9.461 1.00 66.00 80 LEU A C 1
ATOM 594 O O . LEU A 1 80 ? 13.383 4.785 8.305 1.00 66.00 80 LEU A O 1
ATOM 598 N N . ASP A 1 81 ? 13.138 3.412 10.065 1.00 70.81 81 ASP A N 1
ATOM 599 C CA . ASP A 1 81 ? 13.657 2.192 9.426 1.00 70.81 81 ASP A CA 1
ATOM 600 C C . ASP A 1 81 ? 12.715 1.615 8.337 1.00 70.81 81 ASP A C 1
ATOM 602 O O . ASP A 1 81 ? 12.792 0.441 8.004 1.00 70.81 81 ASP A O 1
ATOM 606 N N . GLY A 1 82 ? 11.785 2.402 7.788 1.00 79.31 82 GLY A N 1
ATOM 607 C CA . GLY A 1 82 ? 10.832 1.959 6.765 1.00 79.31 82 GLY A CA 1
ATOM 608 C C . GLY A 1 82 ? 11.453 1.773 5.373 1.00 79.31 82 GLY A C 1
ATOM 609 O O . GLY A 1 82 ? 12.633 1.473 5.219 1.00 79.31 82 GLY A O 1
ATOM 610 N N . CYS A 1 83 ? 10.649 1.933 4.317 1.00 87.69 83 CYS A N 1
ATOM 611 C CA . CYS A 1 83 ? 11.124 1.782 2.938 1.00 87.69 83 CYS A CA 1
ATOM 612 C C . CYS A 1 83 ? 12.278 2.759 2.616 1.00 87.69 83 CYS A C 1
ATOM 614 O O . CYS A 1 83 ? 12.023 3.957 2.510 1.00 87.69 83 CYS A O 1
ATOM 616 N N . PRO A 1 84 ? 13.519 2.297 2.367 1.00 84.62 84 PRO A N 1
ATOM 617 C CA . PRO A 1 84 ? 14.666 3.193 2.171 1.00 84.62 84 PRO A CA 1
ATOM 618 C C . PRO A 1 84 ? 14.559 4.046 0.899 1.00 84.62 84 PRO A C 1
ATOM 620 O O . PRO A 1 84 ? 15.188 5.094 0.800 1.00 84.62 84 PRO A O 1
ATOM 623 N N . TRP A 1 85 ? 13.748 3.599 -0.062 1.00 85.50 85 TRP A N 1
ATOM 624 C CA . TRP A 1 85 ? 13.513 4.263 -1.344 1.00 85.50 85 TRP A CA 1
ATOM 625 C C . TRP A 1 85 ? 12.353 5.256 -1.316 1.00 85.50 85 TRP A C 1
ATOM 627 O O . TRP A 1 85 ? 12.030 5.814 -2.358 1.00 85.50 85 TRP A O 1
ATOM 637 N N . ASP A 1 86 ? 11.699 5.440 -0.163 1.00 88.00 86 ASP A N 1
ATOM 638 C CA . ASP A 1 86 ? 10.478 6.252 -0.058 1.00 88.00 86 ASP A CA 1
ATOM 639 C C . ASP A 1 86 ? 9.380 5.792 -1.042 1.00 88.00 86 ASP A C 1
ATOM 641 O O . ASP A 1 86 ? 8.579 6.579 -1.526 1.00 88.00 86 ASP A O 1
ATOM 645 N N . ALA A 1 87 ? 9.353 4.492 -1.357 1.00 92.00 87 ALA A N 1
ATOM 646 C CA . ALA A 1 87 ? 8.455 3.905 -2.352 1.00 92.00 87 ALA A CA 1
ATOM 647 C C . ALA A 1 87 ? 7.119 3.416 -1.767 1.00 92.00 87 ALA A C 1
ATOM 649 O O . ALA A 1 87 ? 6.377 2.698 -2.433 1.00 92.00 87 ALA A O 1
ATOM 650 N N . ILE A 1 88 ? 6.838 3.737 -0.501 1.00 93.06 88 ILE A N 1
ATOM 651 C CA . ILE A 1 88 ? 5.590 3.377 0.175 1.00 93.06 88 ILE A CA 1
ATOM 652 C C . ILE A 1 88 ? 4.928 4.659 0.646 1.00 93.06 88 ILE A C 1
ATOM 654 O O . ILE A 1 88 ? 5.475 5.372 1.489 1.00 93.06 88 ILE A O 1
ATOM 658 N N . GLU A 1 89 ? 3.736 4.911 0.129 1.00 92.94 89 GLU A N 1
ATOM 659 C CA . GLU A 1 89 ? 2.956 6.104 0.427 1.00 92.94 89 GLU A CA 1
ATOM 660 C C . GLU A 1 89 ? 1.664 5.740 1.145 1.00 92.94 89 GLU A C 1
ATOM 662 O O . GLU A 1 89 ? 1.141 4.634 1.016 1.00 92.94 89 GLU A O 1
ATOM 667 N N . MET A 1 90 ? 1.146 6.686 1.924 1.00 94.12 90 MET A N 1
ATOM 668 C CA . MET A 1 90 ? -0.130 6.536 2.609 1.00 94.12 90 MET A CA 1
ATOM 669 C C . MET A 1 90 ? -1.179 7.355 1.875 1.00 94.12 90 MET A C 1
ATOM 671 O O . MET A 1 90 ? -1.058 8.577 1.813 1.00 94.12 90 MET A O 1
ATOM 675 N N . ILE A 1 91 ? -2.225 6.700 1.385 1.00 95.69 91 ILE A N 1
ATOM 676 C CA . ILE A 1 91 ? -3.355 7.363 0.729 1.00 95.69 91 ILE A CA 1
ATOM 677 C C . ILE A 1 91 ? -4.649 7.139 1.514 1.00 95.69 91 ILE A C 1
ATOM 679 O O . ILE A 1 91 ? -4.761 6.139 2.232 1.00 95.69 91 ILE A O 1
ATOM 683 N N . PRO A 1 92 ? -5.644 8.034 1.407 1.00 97.25 92 PRO A N 1
ATOM 684 C CA . PRO A 1 92 ? -6.986 7.777 1.910 1.00 97.25 92 PRO A CA 1
ATOM 685 C C . PRO A 1 92 ? -7.552 6.472 1.348 1.00 97.25 92 PRO A C 1
ATOM 687 O O . PRO A 1 92 ? -7.414 6.163 0.166 1.00 97.25 92 PRO A O 1
ATOM 690 N N . THR A 1 93 ? -8.215 5.690 2.199 1.00 95.50 93 THR A N 1
ATOM 691 C CA . THR A 1 93 ? -8.831 4.424 1.775 1.00 95.50 93 THR A CA 1
ATOM 692 C C . THR A 1 93 ? -9.884 4.650 0.691 1.00 95.50 93 THR A C 1
ATOM 694 O O . THR A 1 93 ? -9.995 3.844 -0.219 1.00 95.50 93 THR A O 1
ATOM 697 N N . GLU A 1 94 ? -10.609 5.765 0.753 1.00 95.94 94 GLU A N 1
ATOM 698 C CA . GLU A 1 94 ? -11.580 6.168 -0.271 1.00 95.94 94 GLU A CA 1
ATOM 699 C C . GLU A 1 94 ? -10.946 6.412 -1.647 1.00 95.94 94 GLU A C 1
ATOM 701 O O . GLU A 1 94 ? -11.513 5.994 -2.653 1.00 95.94 94 GLU A O 1
ATOM 706 N N . ASP A 1 95 ? -9.746 6.996 -1.697 1.00 96.69 95 ASP A N 1
ATOM 707 C CA . ASP A 1 95 ? -9.025 7.210 -2.954 1.00 96.69 95 ASP A CA 1
ATOM 708 C C . ASP A 1 95 ? -8.575 5.874 -3.548 1.00 96.69 95 ASP A C 1
ATOM 710 O O . ASP A 1 95 ? -8.715 5.643 -4.749 1.00 96.69 95 ASP A O 1
ATOM 714 N N . TRP A 1 96 ? -8.087 4.957 -2.704 1.00 96.00 96 TRP A N 1
ATOM 715 C CA . TRP A 1 96 ? -7.732 3.607 -3.141 1.00 96.00 96 TRP A CA 1
ATOM 716 C C . TRP A 1 96 ? -8.941 2.873 -3.736 1.00 96.00 96 TRP A C 1
ATOM 718 O O . TRP A 1 9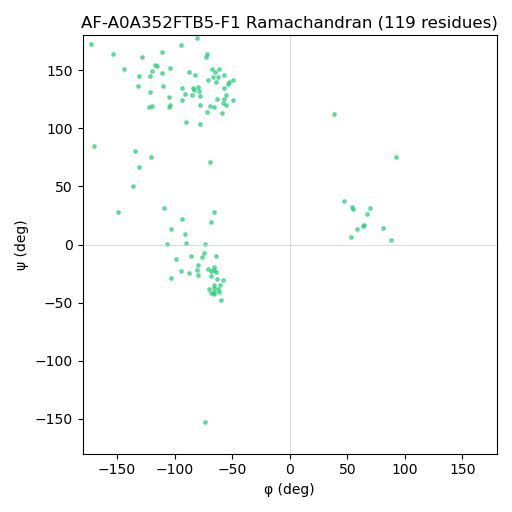6 ? -8.849 2.316 -4.831 1.00 96.00 96 TRP A O 1
ATOM 728 N N . GLU A 1 97 ? -10.079 2.912 -3.042 1.00 95.12 97 GLU A N 1
ATOM 729 C CA . GLU A 1 97 ? -11.331 2.293 -3.487 1.00 95.12 97 GLU A CA 1
ATOM 730 C C . GLU A 1 97 ? -11.826 2.900 -4.808 1.00 95.12 97 GLU A C 1
ATOM 732 O O . GLU A 1 97 ? -12.236 2.163 -5.707 1.00 95.12 97 GLU A O 1
ATOM 737 N N . ALA A 1 98 ? -11.730 4.224 -4.965 1.00 96.56 98 ALA A N 1
ATOM 738 C CA . ALA A 1 98 ? -12.104 4.925 -6.192 1.00 96.56 98 ALA A CA 1
ATOM 739 C C . ALA A 1 98 ? -11.196 4.565 -7.379 1.00 96.56 98 ALA A C 1
ATOM 741 O O . ALA A 1 98 ? -11.699 4.351 -8.483 1.00 96.56 98 ALA A O 1
ATOM 742 N N . MET A 1 99 ? -9.881 4.453 -7.161 1.00 94.19 99 MET A N 1
ATOM 743 C CA . MET A 1 99 ? -8.921 4.073 -8.206 1.00 94.19 99 MET A CA 1
ATOM 744 C C . MET A 1 99 ? -9.120 2.636 -8.702 1.00 94.19 99 MET A C 1
ATOM 746 O O . MET A 1 99 ? -8.927 2.3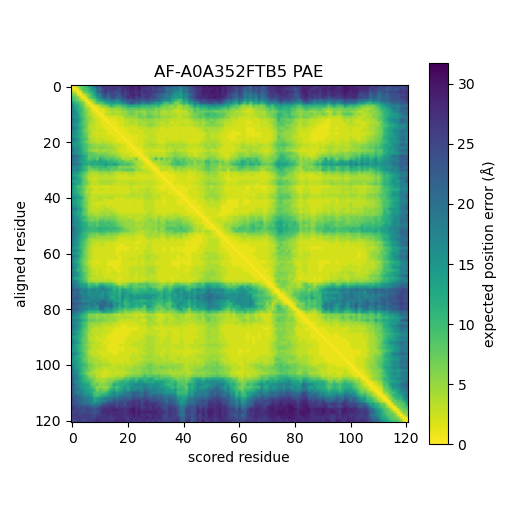70 -9.886 1.00 94.19 99 MET A O 1
ATOM 750 N N . HIS A 1 100 ? -9.521 1.720 -7.816 1.00 93.88 100 HIS A N 1
ATOM 751 C CA . HIS A 1 100 ? -9.669 0.298 -8.148 1.00 93.88 100 HIS A CA 1
ATOM 752 C C . HIS A 1 100 ? -11.117 -0.108 -8.459 1.00 93.88 100 HIS A C 1
ATOM 754 O O . HIS A 1 100 ? -11.349 -1.203 -8.967 1.00 93.88 100 HIS A O 1
ATOM 760 N N . GLY A 1 101 ? -12.103 0.744 -8.158 1.00 94.00 101 GLY A N 1
ATOM 761 C CA . GLY A 1 101 ? -13.525 0.412 -8.288 1.00 94.00 101 GLY A CA 1
ATOM 762 C C . GLY A 1 101 ? -13.989 -0.674 -7.308 1.00 94.00 101 GLY A C 1
ATOM 763 O O . GLY A 1 101 ? -14.942 -1.398 -7.599 1.00 94.00 101 GLY A O 1
ATOM 764 N N . ILE A 1 102 ? -13.313 -0.815 -6.164 1.00 93.00 102 ILE A N 1
ATOM 765 C CA . ILE A 1 102 ? -13.552 -1.860 -5.156 1.00 93.00 102 ILE A CA 1
ATOM 766 C C . ILE A 1 102 ? -13.895 -1.186 -3.832 1.00 93.00 102 ILE A C 1
ATOM 768 O O . ILE A 1 102 ? -13.154 -0.321 -3.395 1.00 93.00 102 ILE A O 1
ATOM 772 N N . ALA A 1 103 ? -14.965 -1.614 -3.158 1.00 91.75 103 ALA A N 1
ATOM 773 C CA . ALA A 1 103 ? -15.257 -1.194 -1.786 1.00 91.75 103 ALA A CA 1
ATOM 774 C C . ALA A 1 103 ? -14.673 -2.204 -0.789 1.00 91.75 103 ALA A C 1
ATOM 776 O O . ALA A 1 103 ? -14.989 -3.398 -0.856 1.00 91.75 103 ALA A O 1
ATOM 777 N N . LEU A 1 104 ? -13.833 -1.750 0.144 1.00 89.06 104 LEU A N 1
ATOM 778 C CA . LEU A 1 104 ? -13.242 -2.638 1.139 1.00 89.06 104 LEU A CA 1
ATOM 779 C C . LEU A 1 104 ? -14.240 -2.923 2.267 1.00 89.06 104 LEU A C 1
ATOM 781 O O . LEU A 1 104 ? -14.864 -1.999 2.793 1.00 89.06 104 LEU A O 1
ATOM 785 N N . PRO A 1 105 ? -14.362 -4.186 2.707 1.00 87.50 105 PRO A N 1
ATOM 786 C CA . PRO A 1 105 ? -15.250 -4.533 3.804 1.00 87.50 105 PRO A CA 1
ATOM 787 C C . PRO A 1 105 ? -14.757 -3.933 5.125 1.00 87.50 105 PRO A C 1
ATOM 789 O O . PRO A 1 105 ? -13.548 -3.781 5.357 1.00 87.50 105 PRO A O 1
ATOM 792 N N . ASP A 1 106 ? -15.702 -3.648 6.022 1.00 82.69 106 ASP A N 1
ATOM 793 C CA . ASP A 1 106 ? -15.402 -3.180 7.377 1.00 82.69 106 ASP A CA 1
ATOM 794 C C . ASP A 1 106 ? -14.695 -4.240 8.221 1.00 82.69 106 ASP A C 1
ATOM 796 O O . ASP A 1 106 ? -13.786 -3.914 8.986 1.00 82.69 106 ASP A O 1
ATOM 800 N N . LEU A 1 107 ? -15.076 -5.508 8.061 1.00 76.62 107 LEU A N 1
ATOM 801 C CA . LEU A 1 107 ? -14.405 -6.630 8.707 1.00 76.62 107 LEU A CA 1
ATOM 802 C C . LEU A 1 107 ? -13.236 -7.142 7.853 1.00 76.62 107 LEU A C 1
ATOM 804 O O . LEU A 1 107 ? -13.286 -7.051 6.623 1.00 76.62 107 LEU A O 1
ATOM 808 N N . PRO A 1 108 ? -12.170 -7.669 8.483 1.00 68.56 108 PRO A N 1
ATOM 809 C CA . PRO A 1 108 ? -11.115 -8.361 7.754 1.00 68.56 108 PRO A CA 1
ATOM 810 C C . PRO A 1 108 ? -11.681 -9.592 7.030 1.00 68.56 108 PRO A C 1
ATOM 812 O O . PRO A 1 108 ? -12.638 -10.199 7.527 1.00 68.56 108 PRO A O 1
ATOM 815 N N . PRO A 1 109 ? -11.085 -10.001 5.897 1.00 67.25 109 PRO A N 1
ATOM 816 C CA . PRO A 1 109 ? -11.351 -11.328 5.364 1.00 67.25 109 PRO A CA 1
ATOM 817 C C . PRO A 1 109 ? -10.999 -12.383 6.429 1.00 67.25 109 PRO A C 1
ATOM 819 O O . PRO A 1 109 ? -10.069 -12.167 7.217 1.00 67.25 109 PRO A O 1
ATOM 822 N N . PRO A 1 110 ? -11.738 -13.506 6.501 1.00 63.78 110 PRO A N 1
ATOM 823 C CA . PRO A 1 110 ? -11.338 -14.612 7.358 1.00 63.78 110 PRO A CA 1
ATOM 824 C C . PRO A 1 110 ? -9.918 -15.018 6.967 1.00 63.78 110 PRO A C 1
ATOM 826 O O . PRO A 1 110 ? -9.639 -15.209 5.784 1.00 63.78 110 PRO A O 1
ATOM 829 N N . ILE A 1 111 ? -9.023 -15.102 7.955 1.00 60.47 111 ILE A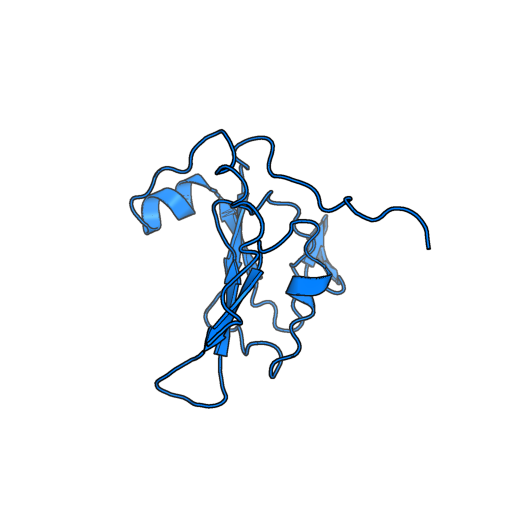 N 1
ATOM 830 C CA . ILE A 1 111 ? -7.655 -15.573 7.730 1.00 60.47 111 ILE A CA 1
ATOM 831 C C . ILE A 1 111 ? -7.796 -16.953 7.080 1.00 60.47 111 ILE A C 1
ATOM 833 O O . ILE A 1 111 ? -8.460 -17.810 7.679 1.00 60.47 111 ILE A O 1
ATOM 837 N N . PRO A 1 112 ? -7.270 -17.176 5.861 1.00 54.72 112 PRO A N 1
ATOM 838 C CA . PRO A 1 112 ? -7.270 -18.513 5.302 1.00 54.72 112 PRO A CA 1
ATOM 839 C C . PRO A 1 112 ? -6.538 -19.399 6.307 1.00 54.72 112 PRO A C 1
ATOM 841 O O . PRO A 1 112 ? -5.434 -19.064 6.737 1.00 54.72 112 PRO A O 1
ATOM 844 N N . ALA A 1 113 ? -7.186 -20.482 6.745 1.00 48.84 113 ALA A N 1
ATOM 845 C CA . ALA A 1 113 ? -6.519 -21.477 7.571 1.00 48.84 113 ALA A CA 1
ATOM 846 C C . ALA A 1 113 ? -5.188 -21.841 6.892 1.00 48.84 113 ALA A C 1
ATOM 848 O O . ALA A 1 113 ? -5.158 -21.878 5.655 1.00 48.84 113 ALA A O 1
ATOM 849 N N . PRO A 1 114 ? -4.100 -22.053 7.656 1.00 47.72 114 PRO A N 1
ATOM 850 C CA . PRO A 1 114 ? -2.837 -22.462 7.065 1.00 47.72 114 PRO A CA 1
ATOM 851 C C . PRO A 1 114 ? -3.127 -23.635 6.135 1.00 47.72 114 PRO A C 1
ATOM 853 O O . PRO A 1 114 ? -3.768 -24.606 6.540 1.00 47.72 114 PRO A O 1
ATOM 856 N N . VAL A 1 115 ? -2.736 -23.489 4.869 1.00 48.06 115 VAL A N 1
ATOM 857 C CA . VAL A 1 115 ? -2.790 -24.561 3.877 1.00 48.06 115 VAL A CA 1
ATOM 858 C C . VAL A 1 115 ? -1.745 -25.603 4.273 1.00 48.06 115 VAL A C 1
ATOM 860 O O . VAL A 1 115 ? -0.676 -25.714 3.683 1.00 48.06 115 VAL A O 1
ATOM 863 N N . GLU A 1 116 ? -2.013 -26.326 5.354 1.00 50.25 116 GLU A N 1
ATOM 864 C CA . GLU A 1 116 ? -1.362 -27.595 5.607 1.00 50.25 116 GLU A CA 1
ATOM 865 C C . GLU A 1 116 ? -1.793 -28.518 4.458 1.00 50.25 116 GLU A C 1
ATOM 867 O O . GLU A 1 116 ? -2.984 -28.659 4.180 1.00 50.25 116 GLU A O 1
ATOM 872 N N . GLU A 1 117 ? -0.798 -29.089 3.774 1.00 51.06 117 GLU A N 1
ATOM 873 C CA . GLU A 1 117 ? -0.918 -30.129 2.742 1.00 51.06 117 GLU A CA 1
ATOM 874 C C . GLU A 1 117 ? -1.021 -29.676 1.264 1.00 51.06 117 GLU A C 1
ATOM 876 O O . GLU A 1 117 ? -2.035 -29.824 0.587 1.00 51.06 117 GLU A O 1
ATOM 881 N N . LEU A 1 118 ? 0.116 -29.253 0.691 1.00 50.50 118 LEU A N 1
ATOM 882 C CA . LEU A 1 118 ? 0.449 -29.608 -0.700 1.00 50.50 118 LEU A CA 1
ATOM 883 C C . LEU A 1 118 ? 1.921 -30.035 -0.837 1.00 50.50 118 LEU A C 1
ATOM 885 O O . LEU A 1 118 ? 2.666 -29.562 -1.689 1.00 50.50 118 LEU A O 1
ATOM 889 N N . THR A 1 119 ? 2.341 -30.959 0.027 1.00 50.41 119 THR A N 1
ATOM 890 C CA . THR A 1 119 ? 3.557 -31.763 -0.156 1.00 50.41 119 THR A CA 1
ATOM 891 C C . THR A 1 119 ? 3.241 -33.220 0.157 1.00 50.41 119 THR A C 1
ATOM 893 O O . THR A 1 119 ? 3.513 -33.679 1.261 1.00 50.41 119 THR A O 1
ATOM 896 N N . ALA A 1 120 ? 2.643 -33.938 -0.795 1.00 49.66 120 ALA A N 1
ATOM 897 C CA . ALA A 1 120 ? 2.723 -35.399 -0.880 1.00 49.66 120 ALA A CA 1
ATOM 898 C C . ALA A 1 120 ? 2.150 -35.891 -2.219 1.00 49.66 120 ALA A C 1
ATOM 900 O O . ALA A 1 120 ? 0.982 -36.262 -2.304 1.00 49.66 120 ALA A O 1
ATOM 901 N N . THR A 1 121 ? 2.971 -35.905 -3.269 1.00 42.66 121 THR A N 1
ATOM 902 C CA . THR A 1 121 ? 3.062 -37.011 -4.243 1.00 42.66 121 THR A CA 1
ATOM 903 C C . THR A 1 121 ? 4.417 -36.926 -4.927 1.00 42.66 121 THR A C 1
ATOM 905 O O . THR A 1 121 ? 4.781 -35.808 -5.353 1.00 42.66 121 THR A O 1
#

Mean predicted aligned error: 8.72 Å

Sequence (121 aa):
MSVGDGKATRKKRPRILAITTDCCTGCAGSPACIEYCPIEACMFWVPDEDHPPFGRIEVDPYLCIGCQKCTSKGPDGAFLDGCPWDAIEMIPTEDWEAMHGIALPDLPPPIPAPVEELTAT

Radius of gyration: 15.61 Å; Cα contacts (8 Å, |Δi|>4): 200; chains: 1; bounding box: 32×52×43 Å

Secondary structure (DSSP, 8-state):
-------B---S--SEEEEE-TT--GGGG--HHHHH-SBTTSEEEEE-SSSTT-EEEEE-TTT-----TTSSB-GGG-B-SS-TT--EEEEEHHHHHHHHT-PPPSSPPPPPPP-------